Protein AF-A0A920V7F6-F1 (afdb_monomer_lite)

Secondary structure (DSSP, 8-state):
-----PPPHHHHHHHHHHHHHHHHHHHHHT--SGGGGEEE-TTSSS-EEE-GGGHHHHHHHHHHHHHHHHHHH--STTGGGS---

Sequence (85 aa):
MEMHFGMRPSVKLITQVFLAFASVFFLFSSILSPIETELVIPYTNNLTLQMGWLFVPFSIFVIVGSSNAVNLTDGLDGLAIMPQL

pLDDT: mean 87.63, std 14.82, range [49.19, 98.44]

Foldseek 3Di:
DDDDDDDDVVVVLVVLLVVQLVVLVVQLVVDPDQVSQWDADPPDPRDTDRCVVVSRVVSSCCRSVVVVVLVVQCPPPQPSPDDPD

Radius of gyration: 17.33 Å; chains: 1; bounding box: 37×37×50 Å

Structure (mmCIF, N/CA/C/O backbone):
data_AF-A0A920V7F6-F1
#
_entry.id   AF-A0A920V7F6-F1
#
loop_
_atom_site.group_PDB
_atom_site.id
_atom_site.type_symbol
_atom_site.label_atom_id
_atom_site.label_alt_id
_atom_site.label_comp_id
_atom_site.label_asym_id
_atom_site.label_entity_id
_atom_site.label_seq_id
_atom_site.pdbx_PDB_ins_code
_atom_site.Cartn_x
_atom_site.Cartn_y
_atom_site.Cartn_z
_atom_site.occupancy
_atom_site.B_iso_or_equiv
_atom_site.auth_seq_id
_atom_site.auth_comp_id
_atom_site.auth_asym_id
_atom_site.auth_atom_id
_atom_site.pdbx_PDB_model_num
ATOM 1 N N . MET A 1 1 ? 19.180 13.253 -31.999 1.00 49.19 1 MET A N 1
ATOM 2 C CA . MET A 1 1 ? 18.179 13.024 -30.941 1.00 49.19 1 MET A CA 1
ATOM 3 C C . MET A 1 1 ? 18.490 11.661 -30.356 1.00 49.19 1 MET A C 1
ATOM 5 O O . MET A 1 1 ? 18.260 10.661 -31.025 1.00 49.19 1 MET A O 1
ATOM 9 N N . GLU A 1 2 ? 19.155 11.623 -29.204 1.00 50.38 2 GLU A N 1
ATOM 10 C CA . GLU A 1 2 ? 19.476 10.362 -28.534 1.00 50.38 2 GLU A CA 1
ATOM 11 C C . GLU A 1 2 ? 18.184 9.795 -27.937 1.00 50.38 2 GLU A C 1
ATOM 13 O O . GLU A 1 2 ? 17.521 10.432 -27.123 1.00 50.38 2 GLU A O 1
ATOM 18 N N . MET A 1 3 ? 17.771 8.623 -28.415 1.00 56.12 3 MET A N 1
ATOM 19 C CA . MET A 1 3 ? 16.606 7.912 -27.898 1.00 56.12 3 MET A CA 1
ATOM 20 C C . MET A 1 3 ? 17.003 7.240 -26.584 1.00 56.12 3 MET A C 1
ATOM 22 O O . MET A 1 3 ? 17.579 6.152 -26.585 1.00 56.12 3 MET A O 1
ATOM 26 N N . HIS A 1 4 ? 16.709 7.880 -25.454 1.00 59.59 4 HIS A N 1
ATOM 27 C CA . HIS A 1 4 ? 16.820 7.223 -24.155 1.00 59.59 4 HIS A CA 1
ATOM 28 C C . HIS A 1 4 ? 15.642 6.261 -23.997 1.00 59.59 4 HIS A C 1
ATOM 30 O O . HIS A 1 4 ? 14.513 6.667 -23.724 1.00 59.59 4 HIS A O 1
ATOM 36 N N . PHE A 1 5 ? 15.893 4.969 -24.193 1.00 70.69 5 PHE A N 1
ATOM 37 C CA . PHE A 1 5 ? 14.902 3.942 -23.899 1.00 70.69 5 PHE A CA 1
ATOM 38 C C . PHE A 1 5 ? 14.644 3.913 -22.388 1.00 70.69 5 PHE A C 1
ATOM 40 O O . PHE A 1 5 ? 15.531 3.591 -21.598 1.00 70.69 5 PHE A O 1
ATOM 47 N N . GLY A 1 6 ? 13.425 4.276 -21.987 1.00 80.44 6 GLY A N 1
ATOM 48 C CA . GLY A 1 6 ? 12.984 4.179 -20.600 1.00 80.44 6 GLY A CA 1
ATOM 49 C C . GLY A 1 6 ? 12.952 2.731 -20.105 1.00 80.44 6 GLY A C 1
ATOM 50 O O . GLY A 1 6 ? 12.903 1.774 -20.883 1.00 80.44 6 GLY A O 1
ATOM 51 N N . MET A 1 7 ? 12.956 2.558 -18.783 1.00 87.00 7 MET A N 1
ATOM 52 C CA . MET A 1 7 ? 12.803 1.240 -18.166 1.00 87.00 7 MET A CA 1
ATOM 53 C C . MET A 1 7 ? 11.489 0.586 -18.617 1.00 87.00 7 MET A C 1
ATOM 55 O O . MET A 1 7 ? 10.446 1.239 -18.673 1.00 87.00 7 MET A O 1
ATOM 59 N N . ARG A 1 8 ? 11.519 -0.722 -18.903 1.00 92.00 8 ARG A N 1
ATOM 60 C CA . ARG A 1 8 ? 10.312 -1.483 -19.268 1.00 92.00 8 ARG A CA 1
ATOM 61 C C . ARG A 1 8 ? 9.238 -1.312 -18.175 1.00 92.00 8 ARG A C 1
ATOM 63 O O . ARG A 1 8 ? 9.558 -1.558 -17.009 1.00 92.00 8 ARG A O 1
ATOM 70 N N . PRO A 1 9 ? 7.974 -0.988 -18.515 1.00 89.12 9 PRO A N 1
ATOM 71 C CA . PRO A 1 9 ? 6.918 -0.748 -17.523 1.00 89.12 9 PRO A CA 1
ATOM 72 C C . PRO A 1 9 ? 6.732 -1.892 -16.521 1.00 89.12 9 PRO A C 1
ATOM 74 O O . PRO A 1 9 ? 6.560 -1.655 -15.330 1.00 89.12 9 PRO A O 1
ATOM 77 N N . SER A 1 10 ? 6.855 -3.142 -16.974 1.00 91.94 10 SER A N 1
ATOM 78 C CA . SER A 1 10 ? 6.770 -4.318 -16.103 1.00 91.94 10 SER A CA 1
ATOM 79 C C . SER A 1 10 ? 7.897 -4.371 -15.068 1.00 91.94 10 SER A C 1
ATOM 81 O O . SER A 1 10 ? 7.652 -4.737 -13.926 1.00 91.94 10 SER A O 1
ATOM 83 N N . VAL A 1 11 ? 9.122 -3.978 -15.437 1.00 95.25 11 VAL A N 1
ATOM 84 C CA . VAL A 1 11 ? 10.269 -3.953 -14.511 1.00 95.25 11 VAL A CA 1
ATOM 85 C C . VAL A 1 11 ? 10.076 -2.854 -13.467 1.00 95.25 11 VAL A C 1
ATOM 87 O O . VAL A 1 11 ? 10.292 -3.101 -12.281 1.00 95.25 11 VAL A O 1
ATOM 90 N N . LYS A 1 12 ? 9.588 -1.677 -13.887 1.00 93.44 12 LYS A N 1
ATOM 91 C CA . LYS A 1 12 ? 9.211 -0.584 -12.977 1.00 93.44 12 LYS A CA 1
ATOM 92 C C . LYS A 1 12 ? 8.156 -1.053 -11.970 1.00 93.44 12 LYS A C 1
ATOM 94 O O . LYS A 1 12 ? 8.366 -0.911 -10.769 1.00 93.44 12 LYS A O 1
ATOM 99 N N . LEU A 1 13 ? 7.074 -1.671 -12.449 1.00 95.44 13 LEU A N 1
ATOM 100 C CA . LEU A 1 13 ? 5.978 -2.135 -11.598 1.00 95.44 13 LEU A CA 1
ATOM 101 C C . LEU A 1 13 ? 6.422 -3.232 -10.619 1.00 95.44 13 LEU A C 1
ATOM 103 O O . LEU A 1 13 ? 6.115 -3.145 -9.435 1.00 95.44 13 LEU A O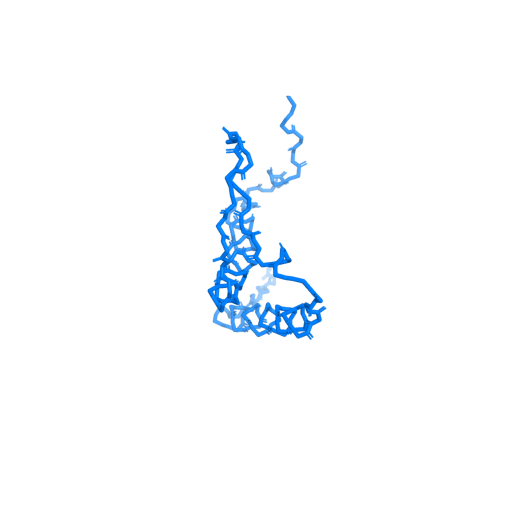 1
ATOM 107 N N . ILE A 1 14 ? 7.178 -4.235 -11.080 1.00 97.44 14 ILE A N 1
ATOM 108 C CA . ILE A 1 14 ? 7.691 -5.312 -10.213 1.00 97.44 14 ILE A CA 1
ATOM 109 C C . ILE A 1 14 ? 8.584 -4.735 -9.114 1.00 97.44 14 ILE A C 1
ATOM 111 O O . ILE A 1 14 ? 8.444 -5.104 -7.950 1.00 97.44 14 ILE A O 1
ATOM 115 N N . THR A 1 15 ? 9.463 -3.797 -9.469 1.00 96.75 15 THR A N 1
ATOM 116 C CA . THR A 1 15 ? 10.363 -3.157 -8.503 1.00 96.75 15 THR A CA 1
ATOM 117 C C . THR A 1 15 ? 9.579 -2.339 -7.476 1.00 96.75 15 THR A C 1
ATOM 119 O O . THR A 1 15 ? 9.859 -2.432 -6.283 1.00 96.75 15 THR A O 1
ATOM 122 N N . GLN A 1 16 ? 8.556 -1.592 -7.907 1.00 97.50 16 GLN A N 1
ATOM 123 C CA . GLN A 1 16 ? 7.668 -0.844 -7.010 1.00 97.50 16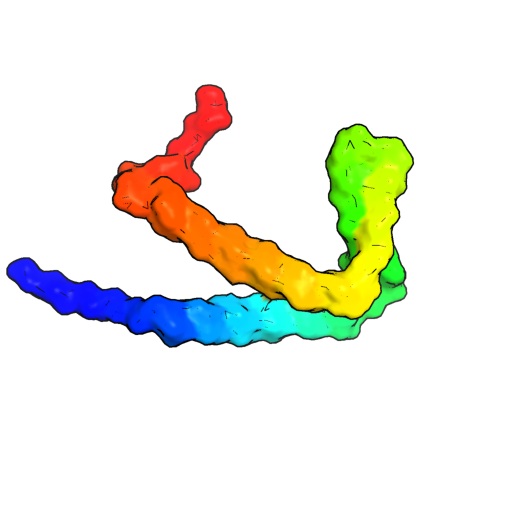 GLN A CA 1
ATOM 124 C C . GLN A 1 16 ? 6.898 -1.766 -6.057 1.00 97.50 16 GLN A C 1
ATOM 126 O O . GLN A 1 16 ? 6.860 -1.497 -4.859 1.00 97.50 16 GLN A O 1
ATOM 131 N N . VAL A 1 17 ? 6.315 -2.858 -6.562 1.00 98.19 17 VAL A N 1
ATOM 132 C CA . VAL A 1 17 ? 5.578 -3.833 -5.740 1.00 98.19 17 VAL A CA 1
ATOM 133 C C . VAL A 1 17 ? 6.506 -4.513 -4.737 1.00 98.19 17 VAL A C 1
ATOM 135 O O . VAL A 1 17 ? 6.137 -4.650 -3.575 1.00 98.19 17 VAL A O 1
ATOM 138 N N . PHE A 1 18 ? 7.714 -4.901 -5.152 1.00 98.38 18 PHE A N 1
ATOM 139 C CA . PHE A 1 18 ? 8.702 -5.504 -4.259 1.00 98.38 18 PHE A CA 1
ATOM 140 C C . PHE A 1 18 ? 9.112 -4.547 -3.134 1.00 98.38 18 PHE A C 1
ATOM 142 O O . PHE A 1 18 ? 9.111 -4.933 -1.966 1.00 98.38 18 PHE A O 1
ATOM 149 N N . LEU A 1 19 ? 9.416 -3.291 -3.474 1.00 98.25 19 LEU A N 1
ATOM 150 C CA . LEU A 1 19 ? 9.809 -2.289 -2.489 1.00 98.25 19 LEU A CA 1
ATOM 151 C C . LEU A 1 19 ? 8.655 -1.974 -1.525 1.00 98.25 19 LEU A C 1
ATOM 153 O O . LEU A 1 19 ? 8.858 -1.963 -0.314 1.00 98.25 19 LEU A O 1
ATOM 157 N N . ALA A 1 20 ? 7.436 -1.808 -2.048 1.00 98.31 20 ALA A N 1
ATOM 158 C CA . ALA A 1 20 ? 6.239 -1.603 -1.237 1.00 98.31 20 ALA A CA 1
ATOM 159 C C . ALA A 1 20 ? 5.978 -2.792 -0.302 1.00 98.31 20 ALA A C 1
ATOM 161 O O . ALA A 1 20 ? 5.701 -2.590 0.877 1.00 98.31 20 ALA A O 1
ATOM 162 N N . PHE A 1 21 ? 6.115 -4.026 -0.794 1.00 98.38 21 PHE A N 1
ATOM 163 C CA . PHE A 1 21 ? 5.984 -5.226 0.028 1.00 98.38 21 PHE A CA 1
ATOM 164 C C . PHE A 1 21 ? 7.023 -5.256 1.151 1.00 98.38 21 PHE A C 1
ATOM 166 O O . PHE A 1 21 ? 6.649 -5.472 2.299 1.00 98.38 21 PHE A O 1
ATOM 173 N N . ALA A 1 22 ? 8.299 -4.992 0.857 1.00 98.25 22 ALA A N 1
ATOM 174 C CA . ALA A 1 22 ? 9.354 -4.973 1.869 1.00 98.25 22 ALA A CA 1
ATOM 175 C C . ALA A 1 22 ? 9.087 -3.919 2.959 1.00 98.25 22 ALA A C 1
ATOM 177 O O . ALA A 1 22 ? 9.181 -4.225 4.149 1.00 98.25 22 ALA A O 1
ATOM 178 N N . SER A 1 23 ? 8.692 -2.703 2.567 1.00 97.88 23 SER A N 1
ATOM 179 C CA . SER A 1 23 ? 8.338 -1.632 3.506 1.00 97.88 23 SER A CA 1
ATOM 180 C C . SER A 1 23 ? 7.119 -1.987 4.360 1.00 97.88 23 SER A C 1
ATOM 182 O O . SER A 1 23 ? 7.162 -1.846 5.580 1.00 97.88 23 SER A O 1
ATOM 184 N N . VAL A 1 24 ? 6.041 -2.481 3.746 1.00 97.81 24 VAL A N 1
ATOM 185 C CA . VAL A 1 24 ? 4.808 -2.841 4.463 1.00 97.81 24 VAL A CA 1
ATOM 186 C C . VAL A 1 24 ? 5.024 -4.050 5.366 1.00 97.81 24 VAL A C 1
ATOM 188 O O . VAL A 1 24 ? 4.518 -4.063 6.482 1.00 97.81 24 VAL A O 1
ATOM 191 N N . PHE A 1 25 ? 5.805 -5.042 4.937 1.00 97.25 25 PHE A N 1
ATOM 192 C CA . PHE A 1 25 ? 6.153 -6.196 5.763 1.00 97.25 25 PHE A CA 1
ATOM 193 C C . PHE A 1 25 ? 6.955 -5.784 7.002 1.00 97.25 25 PHE A C 1
ATOM 195 O O . PHE A 1 25 ? 6.666 -6.254 8.103 1.00 97.25 25 PHE A O 1
ATOM 202 N N . PHE A 1 26 ? 7.921 -4.874 6.841 1.00 97.12 26 PHE A N 1
ATOM 203 C CA . PHE A 1 26 ? 8.675 -4.312 7.961 1.00 97.12 26 PHE A CA 1
ATOM 204 C C . PHE A 1 26 ? 7.762 -3.578 8.954 1.00 97.12 26 PHE A C 1
ATOM 206 O O . PHE A 1 26 ? 7.837 -3.835 10.156 1.00 97.12 26 PHE A O 1
ATOM 213 N N . LEU A 1 27 ? 6.860 -2.721 8.459 1.00 95.81 27 LEU A N 1
ATOM 214 C CA . LEU A 1 27 ? 5.891 -2.012 9.301 1.00 95.81 27 LEU A CA 1
ATOM 215 C C . LEU A 1 27 ? 4.945 -2.979 10.015 1.00 95.81 27 LEU A C 1
ATOM 217 O O . LEU A 1 27 ? 4.778 -2.888 11.225 1.00 95.81 27 LEU A O 1
ATOM 221 N N . PHE A 1 28 ? 4.382 -3.946 9.288 1.00 95.50 28 PHE A N 1
ATOM 222 C CA . PHE A 1 28 ? 3.445 -4.921 9.841 1.00 95.50 28 PHE A CA 1
ATOM 223 C C . PHE A 1 28 ? 4.100 -5.818 10.903 1.00 95.50 28 PHE A C 1
ATOM 225 O O . PHE A 1 28 ? 3.479 -6.166 11.900 1.00 95.50 28 PHE A O 1
ATOM 232 N N . SER A 1 29 ? 5.381 -6.149 10.735 1.00 95.19 29 SER A N 1
ATOM 233 C CA . SER A 1 29 ? 6.145 -6.913 11.732 1.00 95.19 29 SER A CA 1
ATOM 234 C C . SER A 1 29 ? 6.517 -6.092 12.972 1.00 95.19 29 SER A C 1
ATOM 236 O O . SER A 1 29 ? 6.910 -6.669 13.982 1.00 95.19 29 SER A O 1
ATOM 238 N N . SER A 1 30 ? 6.408 -4.763 12.897 1.00 96.00 30 SER A N 1
ATOM 239 C CA . SER A 1 30 ? 6.754 -3.832 13.978 1.00 96.00 30 SER A CA 1
ATOM 240 C C . SER A 1 30 ? 5.537 -3.362 14.782 1.00 96.00 30 SER A C 1
ATOM 242 O O . SER A 1 30 ? 5.688 -2.501 15.643 1.00 96.00 30 SER A O 1
ATOM 244 N N . ILE A 1 31 ? 4.347 -3.914 14.513 1.00 95.62 31 ILE A N 1
ATOM 245 C CA . ILE A 1 31 ? 3.104 -3.552 15.202 1.00 95.62 31 ILE A CA 1
ATOM 246 C C . ILE A 1 31 ? 3.1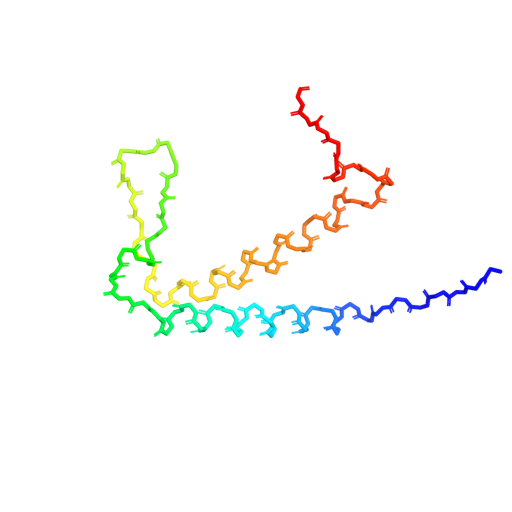79 -3.950 16.681 1.00 95.62 31 ILE A C 1
ATOM 248 O O . ILE A 1 31 ? 3.430 -5.109 17.020 1.00 95.62 31 ILE A O 1
ATOM 252 N N . LEU A 1 32 ? 2.894 -2.992 17.558 1.00 96.00 32 LEU A N 1
ATOM 253 C CA . LEU A 1 32 ? 2.806 -3.151 19.010 1.00 96.00 32 LEU A CA 1
ATOM 254 C C . LEU A 1 32 ? 1.359 -3.082 19.515 1.00 96.00 32 LEU A C 1
ATOM 256 O O . LEU A 1 32 ? 1.074 -3.555 20.617 1.00 96.00 32 LEU A O 1
ATOM 260 N N . SER A 1 33 ? 0.445 -2.496 18.737 1.00 94.56 33 SER A N 1
ATOM 261 C CA . SER A 1 33 ? -0.960 -2.329 19.119 1.00 94.56 33 SER A CA 1
ATOM 262 C C . SER A 1 33 ? -1.905 -2.486 17.920 1.00 94.56 33 SER A C 1
ATOM 264 O O . SER A 1 33 ? -1.573 -2.037 16.823 1.00 94.56 33 SER A O 1
ATOM 266 N N . PRO A 1 34 ? -3.120 -3.049 18.099 1.00 89.56 34 PRO A N 1
ATOM 267 C CA . PRO A 1 34 ? -4.098 -3.183 17.016 1.00 89.56 34 PRO A CA 1
ATOM 268 C C . PRO A 1 34 ? -4.402 -1.870 16.280 1.00 89.56 34 PRO A C 1
ATOM 270 O O . PRO A 1 34 ? -4.613 -1.898 15.065 1.00 89.56 34 PRO A O 1
ATOM 273 N N . ILE A 1 35 ? -4.344 -0.733 16.983 1.00 93.19 35 ILE A N 1
ATOM 274 C CA . ILE A 1 35 ? -4.657 0.596 16.437 1.00 93.19 35 ILE A CA 1
ATOM 275 C C . ILE A 1 35 ? -3.792 0.978 15.226 1.00 93.19 35 ILE A C 1
ATOM 277 O O . ILE A 1 35 ? -4.216 1.744 14.369 1.00 93.19 35 ILE A O 1
ATOM 281 N N . GLU A 1 36 ? -2.594 0.405 15.097 1.00 94.62 36 GLU A N 1
ATOM 282 C CA . GLU A 1 36 ? -1.665 0.700 13.997 1.00 94.62 36 GLU A CA 1
ATOM 283 C C . GLU A 1 36 ? -2.121 0.119 12.648 1.00 94.62 36 GLU A C 1
ATOM 285 O O . GLU A 1 36 ? -1.584 0.474 11.601 1.00 94.62 36 GLU A O 1
ATOM 290 N N . THR A 1 37 ? -3.137 -0.749 12.658 1.00 96.44 37 THR A N 1
ATOM 291 C CA . THR A 1 37 ? -3.782 -1.279 11.442 1.00 96.44 37 THR A CA 1
ATOM 292 C C . THR A 1 37 ? -5.222 -0.802 11.283 1.00 96.44 37 THR A C 1
ATOM 294 O O . THR A 1 37 ? -5.980 -1.368 10.492 1.00 96.44 37 THR A O 1
ATOM 297 N N . GLU A 1 38 ? -5.628 0.227 12.023 1.00 96.44 38 GLU A N 1
ATOM 298 C CA . GLU A 1 38 ? -6.934 0.849 11.849 1.00 96.44 38 GLU A CA 1
ATOM 299 C C . GLU A 1 38 ? -6.930 1.828 10.669 1.00 96.44 38 GLU A C 1
ATOM 301 O O . GLU A 1 38 ? -6.089 2.721 10.562 1.00 96.44 38 GLU A O 1
ATOM 306 N N . LEU A 1 39 ? -7.909 1.681 9.777 1.00 96.50 39 LEU A N 1
ATOM 307 C CA . LEU A 1 39 ? -8.205 2.661 8.743 1.00 96.50 39 LEU A CA 1
ATOM 308 C C . LEU A 1 39 ? -9.190 3.688 9.304 1.00 96.50 39 LEU A C 1
ATOM 310 O O . LEU A 1 39 ? -10.362 3.384 9.527 1.00 96.50 39 LEU A O 1
ATOM 314 N N . VAL A 1 40 ? -8.712 4.910 9.511 1.00 95.56 40 VAL A N 1
ATOM 315 C CA . VAL A 1 40 ? -9.539 6.031 9.965 1.00 95.56 40 VAL A CA 1
ATOM 316 C C . VAL A 1 40 ? -10.380 6.556 8.805 1.00 95.56 40 VAL A C 1
ATOM 318 O O . VAL A 1 40 ? -9.840 6.910 7.755 1.00 95.56 40 VAL A O 1
ATOM 321 N N . ILE A 1 41 ? -11.699 6.646 8.994 1.00 96.19 41 ILE A N 1
ATOM 322 C CA . ILE A 1 41 ? -12.597 7.230 7.996 1.00 96.19 41 ILE A CA 1
ATOM 323 C C . ILE A 1 41 ? -12.757 8.729 8.283 1.00 96.19 41 ILE A C 1
ATOM 325 O O . ILE A 1 41 ? -13.302 9.098 9.330 1.00 96.19 41 ILE A O 1
ATOM 329 N N . PRO A 1 42 ? -12.305 9.620 7.384 1.00 93.75 42 PRO A N 1
ATOM 330 C CA . PRO A 1 42 ? -12.387 11.056 7.617 1.00 93.75 42 PRO A CA 1
ATOM 331 C C . PRO A 1 42 ? -13.845 11.530 7.667 1.00 93.75 42 PRO A C 1
ATOM 333 O O . PRO A 1 42 ? -14.732 10.918 7.075 1.00 93.75 42 PRO A O 1
ATOM 336 N N . TYR A 1 43 ? -14.083 12.645 8.363 1.00 94.25 43 TYR A N 1
ATOM 337 C CA . TYR A 1 43 ? -15.410 13.265 8.528 1.00 94.25 43 TYR A CA 1
ATOM 338 C C . TYR A 1 43 ? -16.451 12.381 9.237 1.00 94.25 43 TYR A C 1
ATOM 340 O O . TYR A 1 43 ? -17.656 12.578 9.082 1.00 94.25 43 TYR A O 1
ATOM 348 N N . THR A 1 44 ? -15.991 11.425 10.044 1.00 94.06 44 THR A N 1
ATOM 349 C CA . THR A 1 44 ? -16.837 10.582 10.897 1.00 94.06 44 THR A CA 1
ATOM 350 C C . THR A 1 44 ? -16.512 10.796 12.376 1.00 94.06 44 THR A C 1
ATOM 352 O O . THR A 1 44 ? -15.449 11.307 12.726 1.00 94.06 44 THR A O 1
ATOM 355 N N . ASN A 1 45 ? -17.420 10.385 13.265 1.00 88.31 45 ASN A N 1
ATOM 356 C CA . ASN A 1 45 ? -17.228 10.451 14.718 1.00 88.31 45 ASN A CA 1
ATOM 357 C C . ASN A 1 45 ? -16.313 9.313 15.213 1.00 88.31 45 ASN A C 1
ATOM 359 O O . ASN A 1 45 ? -16.78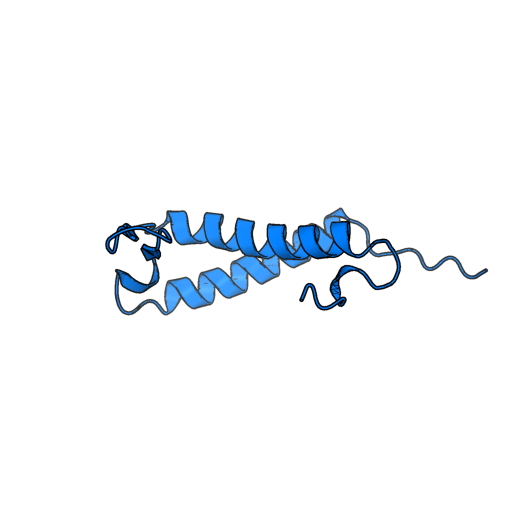1 8.409 15.901 1.00 88.31 45 ASN A O 1
ATOM 363 N N . ASN A 1 46 ? -15.027 9.346 14.845 1.00 88.56 46 ASN A N 1
ATOM 364 C CA . ASN A 1 46 ? -14.025 8.314 15.159 1.00 88.56 46 ASN A CA 1
ATOM 365 C C . ASN A 1 46 ? -14.395 6.913 14.647 1.00 88.56 46 ASN A C 1
ATOM 367 O O . ASN A 1 46 ? -14.103 5.912 15.300 1.00 88.56 46 ASN A O 1
ATOM 371 N N . LEU A 1 47 ? -15.042 6.826 13.480 1.00 94.81 47 LEU A N 1
ATOM 372 C CA . LEU A 1 47 ? -15.242 5.530 12.847 1.00 94.81 47 LEU A CA 1
ATOM 373 C C . LEU A 1 47 ? -13.900 5.057 12.286 1.00 94.81 47 LEU A C 1
ATOM 375 O O . LEU A 1 47 ? -13.349 5.654 11.356 1.00 94.81 47 LEU A O 1
ATOM 379 N N . THR A 1 48 ? -13.399 3.967 12.848 1.00 95.38 48 THR A N 1
ATOM 380 C CA . THR A 1 48 ? -12.219 3.275 12.351 1.00 95.38 48 THR A CA 1
ATOM 381 C C . THR A 1 48 ? -12.583 1.857 11.935 1.00 95.38 48 THR A C 1
ATOM 383 O O . THR A 1 48 ? -13.505 1.237 12.472 1.00 95.38 48 THR A O 1
ATOM 386 N N . LEU A 1 49 ? -11.892 1.356 10.914 1.00 95.69 49 LEU A N 1
ATOM 387 C CA . LEU A 1 49 ? -12.024 -0.018 10.449 1.00 95.69 49 LEU A CA 1
ATOM 388 C C . LEU A 1 49 ? -10.736 -0.772 10.767 1.00 95.69 49 LEU A C 1
ATOM 390 O O . LEU A 1 49 ? -9.682 -0.464 10.214 1.00 95.69 49 LEU A O 1
ATOM 394 N N . GLN A 1 50 ? -10.821 -1.791 11.618 1.00 96.19 50 GLN A N 1
ATOM 395 C CA . GLN A 1 50 ? -9.695 -2.678 11.891 1.00 96.19 50 GLN A CA 1
ATOM 396 C C . GLN A 1 50 ? -9.360 -3.503 10.638 1.00 96.19 50 GLN A C 1
ATOM 398 O O . GLN A 1 50 ? -10.125 -4.389 10.254 1.00 96.19 50 GLN A O 1
ATOM 403 N N . MET A 1 51 ? -8.214 -3.245 10.003 1.00 96.56 51 MET A N 1
ATOM 404 C CA . MET A 1 51 ? -7.852 -3.909 8.742 1.00 96.56 51 MET A CA 1
ATOM 405 C C . MET A 1 51 ? -7.251 -5.302 8.961 1.00 96.56 51 MET A C 1
ATOM 407 O O . MET A 1 51 ? -7.404 -6.187 8.116 1.00 96.56 51 MET A O 1
ATOM 411 N N . GLY A 1 52 ? -6.538 -5.509 10.074 1.00 92.62 52 GLY A N 1
ATOM 412 C CA . GLY A 1 52 ? -5.812 -6.753 10.337 1.00 92.62 52 GLY A CA 1
ATOM 413 C C . GLY A 1 52 ? -4.913 -7.133 9.154 1.00 92.62 52 GLY A C 1
ATOM 414 O O . GLY A 1 52 ? -4.157 -6.310 8.648 1.00 92.62 52 GLY A O 1
ATOM 415 N N . TRP A 1 53 ? -5.041 -8.363 8.651 1.00 92.88 53 TRP A N 1
ATOM 416 C CA . TRP A 1 53 ? -4.265 -8.848 7.502 1.00 92.88 53 TRP A CA 1
ATOM 417 C C . 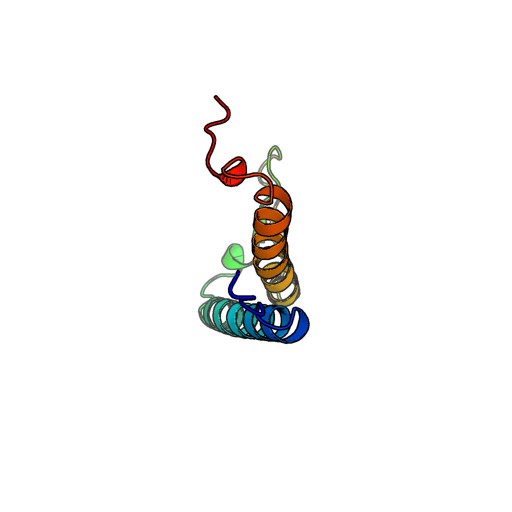TRP A 1 53 ? -4.534 -8.094 6.193 1.00 92.88 53 TRP A C 1
ATOM 419 O O . TRP A 1 53 ? -3.650 -8.043 5.337 1.00 92.88 53 TRP A O 1
ATOM 429 N N . LEU A 1 54 ? -5.711 -7.474 6.031 1.00 96.38 54 LEU A N 1
ATOM 430 C CA . LEU A 1 54 ? -6.044 -6.686 4.838 1.00 96.38 54 LEU A CA 1
ATOM 431 C C . LEU A 1 54 ? -5.169 -5.428 4.718 1.00 96.38 54 LEU A C 1
ATOM 433 O O . LEU A 1 54 ? -5.001 -4.902 3.618 1.00 96.38 54 LEU A O 1
ATOM 437 N N . PHE A 1 55 ? -4.558 -4.986 5.823 1.00 96.75 55 PHE A N 1
ATOM 438 C CA . PHE A 1 55 ? -3.622 -3.866 5.852 1.00 96.75 55 PHE 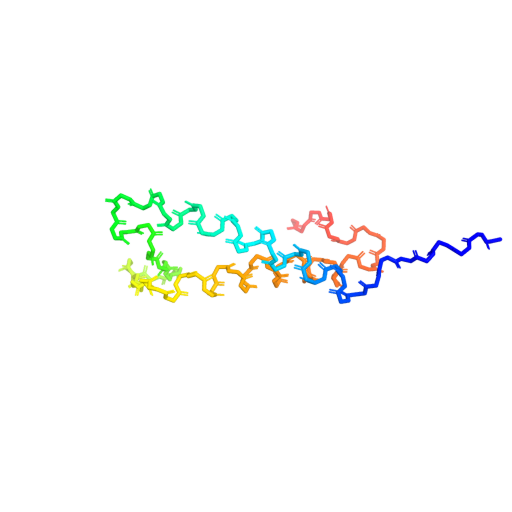A CA 1
ATOM 439 C C . PHE A 1 55 ? -2.479 -4.041 4.848 1.00 96.75 55 PHE A C 1
ATOM 441 O O . PHE A 1 55 ? -2.090 -3.078 4.188 1.00 96.75 55 PHE A O 1
ATOM 448 N N . VAL A 1 56 ? -1.966 -5.267 4.695 1.00 96.62 56 VAL A N 1
ATOM 449 C CA . VAL A 1 56 ? -0.805 -5.557 3.845 1.00 96.62 56 VAL A CA 1
ATOM 450 C C . VAL A 1 56 ? -1.107 -5.336 2.355 1.00 96.62 56 VAL A C 1
ATOM 452 O O . VAL A 1 56 ? -0.479 -4.461 1.753 1.00 96.62 56 VAL A O 1
ATOM 455 N N . PRO A 1 57 ? -2.064 -6.052 1.727 1.00 97.56 57 PRO A N 1
ATOM 456 C CA . PRO A 1 57 ? -2.374 -5.839 0.314 1.00 97.56 57 PRO A CA 1
ATOM 457 C C . PRO A 1 57 ? -2.941 -4.438 0.042 1.00 97.56 57 PRO A C 1
ATOM 459 O O . PRO A 1 57 ? -2.643 -3.866 -1.006 1.00 97.56 57 PRO A O 1
ATOM 462 N N . PHE A 1 58 ? -3.697 -3.855 0.981 1.00 98.06 58 PHE A N 1
ATOM 463 C CA . PHE A 1 58 ? -4.219 -2.495 0.842 1.00 98.06 58 PHE A CA 1
ATOM 464 C C . PHE A 1 58 ? -3.098 -1.450 0.812 1.00 98.06 58 PHE A C 1
ATOM 466 O O . PHE A 1 58 ? -3.049 -0.629 -0.102 1.00 98.06 58 PHE A O 1
ATOM 473 N N . SER A 1 59 ? -2.155 -1.511 1.756 1.00 97.94 59 SER A N 1
ATOM 474 C CA . SER A 1 59 ? -1.030 -0.572 1.814 1.00 97.94 59 SER A CA 1
ATOM 475 C C . SER A 1 59 ? -0.143 -0.671 0.575 1.00 97.94 59 SER A C 1
ATOM 477 O O . SER A 1 59 ? 0.241 0.351 0.010 1.00 97.94 59 SER A O 1
ATOM 479 N N . ILE A 1 60 ? 0.129 -1.888 0.090 1.00 98.44 60 ILE A N 1
ATOM 480 C CA . ILE A 1 60 ? 0.886 -2.092 -1.156 1.00 98.44 60 ILE A CA 1
ATOM 481 C C . ILE A 1 60 ? 0.156 -1.447 -2.340 1.00 98.44 60 ILE A C 1
ATOM 483 O O . ILE A 1 60 ? 0.779 -0.729 -3.124 1.00 98.44 60 ILE A O 1
ATOM 487 N N . PHE A 1 61 ? -1.158 -1.659 -2.454 1.00 98.38 61 PHE A N 1
ATOM 488 C CA . PHE A 1 61 ? -1.971 -1.041 -3.500 1.00 98.38 61 PHE A CA 1
ATOM 489 C C . PHE A 1 61 ? -1.929 0.491 -3.431 1.00 98.38 61 PHE A C 1
ATOM 491 O O . PHE A 1 61 ? -1.718 1.131 -4.458 1.00 98.38 61 PHE A O 1
ATOM 498 N N . VAL A 1 62 ? -2.065 1.085 -2.242 1.00 98.00 62 VAL A N 1
ATOM 499 C CA . VAL A 1 62 ? -2.018 2.546 -2.060 1.00 98.00 62 VAL A CA 1
ATOM 500 C C . VAL A 1 62 ? -0.643 3.114 -2.422 1.00 98.00 62 VAL A C 1
ATOM 502 O O . VAL A 1 62 ? -0.566 4.110 -3.143 1.00 98.00 62 VAL A O 1
ATOM 505 N N . ILE A 1 63 ? 0.449 2.479 -1.988 1.00 98.00 63 ILE A N 1
ATOM 506 C CA . ILE A 1 63 ? 1.821 2.933 -2.277 1.00 98.00 63 ILE A CA 1
ATOM 507 C C . ILE A 1 63 ? 2.107 2.872 -3.783 1.00 98.00 63 ILE A C 1
ATOM 509 O O . ILE A 1 63 ? 2.531 3.860 -4.387 1.00 98.00 63 ILE A O 1
ATOM 513 N N . VAL A 1 64 ? 1.853 1.724 -4.416 1.00 97.94 64 VAL A N 1
ATOM 514 C CA . VAL A 1 64 ? 2.117 1.545 -5.852 1.00 97.94 64 VAL A CA 1
ATOM 515 C C . VAL A 1 64 ? 1.154 2.396 -6.684 1.00 97.94 64 VAL A C 1
ATOM 517 O O . VAL A 1 64 ? 1.575 3.041 -7.646 1.00 97.94 64 VAL A O 1
ATOM 520 N N . GLY A 1 65 ? -0.122 2.438 -6.303 1.00 97.00 65 GLY A N 1
ATOM 521 C CA . GLY A 1 65 ? -1.162 3.214 -6.970 1.00 97.00 65 GLY A CA 1
ATOM 522 C C . GLY A 1 65 ? -0.871 4.710 -6.948 1.00 97.00 65 GLY A C 1
ATOM 523 O O . GLY A 1 65 ? -0.868 5.332 -8.006 1.00 97.00 65 GLY A O 1
ATOM 524 N N . SER A 1 66 ? -0.541 5.278 -5.785 1.00 96.00 66 SER A N 1
ATOM 525 C CA . SER A 1 66 ? -0.194 6.703 -5.662 1.00 96.00 66 SER A CA 1
ATOM 526 C C . SER A 1 66 ? 1.065 7.069 -6.456 1.00 96.00 66 SER A C 1
ATOM 528 O O . SER A 1 66 ? 1.052 8.053 -7.194 1.00 96.00 66 SER A O 1
ATOM 530 N N . SER A 1 67 ? 2.118 6.242 -6.403 1.00 94.12 67 SER A N 1
ATOM 531 C CA . SER A 1 67 ? 3.352 6.463 -7.175 1.00 94.12 67 SER A CA 1
ATOM 532 C C . SER A 1 67 ? 3.105 6.506 -8.689 1.00 94.12 67 SER A C 1
ATOM 534 O O . SER A 1 67 ? 3.710 7.312 -9.399 1.00 94.12 67 SER A O 1
ATOM 536 N N . ASN A 1 68 ? 2.204 5.658 -9.194 1.00 92.50 68 ASN A N 1
ATOM 537 C CA . ASN A 1 68 ? 1.833 5.659 -10.608 1.00 92.50 68 ASN A CA 1
ATOM 538 C C . ASN A 1 68 ? 0.837 6.778 -10.947 1.00 92.50 68 ASN A C 1
ATOM 540 O O . ASN A 1 68 ? 0.978 7.387 -12.002 1.00 92.50 68 ASN A O 1
ATOM 544 N N . ALA A 1 69 ? -0.110 7.099 -10.061 1.00 91.81 69 ALA A N 1
ATOM 545 C CA . ALA A 1 69 ? -1.075 8.179 -10.263 1.00 91.81 69 ALA A CA 1
ATOM 546 C C . ALA A 1 69 ? -0.385 9.540 -10.433 1.00 91.81 69 ALA A C 1
ATOM 548 O O . ALA A 1 69 ? -0.687 10.246 -11.390 1.00 91.81 69 ALA A O 1
ATOM 549 N N . VAL A 1 70 ? 0.601 9.859 -9.585 1.00 87.88 70 VAL A N 1
ATOM 550 C CA . VAL A 1 70 ? 1.391 11.099 -9.712 1.00 87.88 70 VAL A CA 1
ATOM 551 C C . VAL A 1 70 ? 2.108 11.155 -11.062 1.00 87.88 70 VAL A C 1
ATOM 553 O O . VAL A 1 70 ? 2.049 12.166 -11.752 1.00 87.88 70 VAL A O 1
ATOM 556 N N . ASN A 1 71 ? 2.730 10.051 -11.487 1.00 85.19 71 ASN A N 1
ATOM 557 C CA . ASN A 1 71 ? 3.434 9.984 -12.770 1.00 85.19 71 ASN A CA 1
ATOM 558 C C . ASN A 1 71 ? 2.489 10.129 -13.979 1.00 85.19 71 ASN A C 1
ATOM 560 O O . ASN A 1 71 ? 2.902 10.651 -15.009 1.00 85.19 71 ASN A O 1
ATOM 564 N N . LEU A 1 72 ? 1.230 9.693 -13.851 1.00 86.06 72 LEU A N 1
ATOM 565 C CA . LEU A 1 72 ? 0.198 9.879 -14.875 1.00 86.06 72 LEU A CA 1
ATOM 566 C C . LEU A 1 72 ? -0.286 11.331 -14.953 1.00 86.06 72 LEU A C 1
ATOM 568 O O . LEU A 1 72 ? -0.629 11.794 -16.038 1.00 86.06 72 LEU A O 1
ATOM 572 N N . THR A 1 73 ? -0.309 12.050 -13.829 1.00 85.44 73 THR A N 1
ATOM 573 C CA . THR A 1 73 ? -0.744 13.455 -13.779 1.00 85.44 73 THR A CA 1
ATOM 574 C C . THR A 1 73 ? 0.373 14.459 -14.070 1.00 85.44 73 THR A C 1
ATOM 576 O O . THR A 1 73 ? 0.077 15.592 -14.431 1.00 85.44 73 THR A O 1
ATOM 579 N N . ASP A 1 74 ? 1.642 14.057 -13.952 1.00 76.00 74 ASP A N 1
ATOM 580 C CA . ASP A 1 74 ? 2.823 14.916 -14.164 1.00 76.00 74 ASP A CA 1
ATOM 581 C C . ASP A 1 74 ? 3.338 14.927 -15.620 1.00 76.00 74 ASP A C 1
ATOM 583 O O . ASP A 1 74 ? 4.368 15.514 -15.929 1.00 76.00 74 ASP A O 1
ATOM 587 N N . GLY A 1 75 ? 2.634 14.271 -16.549 1.00 70.00 75 GLY A N 1
ATOM 588 C CA . GLY A 1 75 ? 3.047 14.137 -17.956 1.00 70.00 75 GLY A CA 1
ATOM 589 C C . GLY A 1 75 ? 2.971 15.418 -18.803 1.00 70.00 75 GLY A C 1
ATOM 590 O O . GLY A 1 75 ? 3.236 15.365 -20.003 1.00 70.00 75 GLY A O 1
ATOM 591 N N . LEU A 1 76 ? 2.594 16.548 -18.202 1.00 62.91 76 LEU A N 1
ATOM 592 C CA . LEU A 1 76 ? 2.571 17.879 -18.804 1.00 62.91 76 LEU A CA 1
ATOM 593 C C . LEU A 1 76 ? 3.495 18.758 -17.946 1.00 62.91 76 LEU A C 1
ATOM 595 O O . LEU A 1 76 ? 3.125 19.071 -16.816 1.00 62.91 76 LEU A O 1
ATOM 599 N N . ASP A 1 77 ? 4.697 19.068 -18.449 1.00 64.94 77 ASP A N 1
ATOM 600 C CA . ASP A 1 77 ? 5.818 19.727 -17.747 1.00 64.94 77 ASP A CA 1
ATOM 601 C C . ASP A 1 77 ? 5.397 20.609 -16.544 1.00 64.94 77 ASP A C 1
ATOM 603 O O . ASP A 1 77 ? 5.069 21.789 -16.693 1.00 64.94 77 ASP A O 1
ATOM 607 N N . GLY A 1 78 ? 5.425 20.032 -15.333 1.00 56.88 78 GLY A N 1
ATOM 608 C CA . GLY A 1 78 ? 5.361 20.759 -14.059 1.00 56.88 78 GLY A CA 1
ATOM 609 C C . GLY A 1 78 ? 4.012 20.831 -13.333 1.00 56.88 78 GLY A C 1
ATOM 610 O O . GLY A 1 78 ? 3.941 21.509 -12.305 1.00 56.88 78 GLY A O 1
ATOM 611 N N . LEU A 1 79 ? 2.948 20.154 -13.787 1.00 56.16 79 LEU A N 1
ATOM 612 C CA . LEU A 1 79 ? 1.639 20.248 -13.114 1.00 56.16 79 LEU A CA 1
ATOM 613 C C . LEU A 1 79 ? 1.587 19.572 -11.731 1.00 56.16 79 LEU A C 1
ATOM 615 O O . LEU A 1 79 ? 0.824 20.028 -10.879 1.00 56.16 79 LEU A O 1
ATOM 619 N N . ALA A 1 80 ? 2.411 18.551 -11.460 1.00 56.12 80 ALA A N 1
ATOM 620 C CA . ALA A 1 80 ? 2.423 17.898 -10.145 1.00 56.12 80 ALA A CA 1
ATOM 621 C C . ALA A 1 80 ? 3.071 18.746 -9.032 1.00 56.12 80 ALA A C 1
ATOM 623 O O . ALA A 1 80 ? 2.977 18.382 -7.860 1.00 56.12 80 ALA A O 1
ATOM 624 N N . ILE A 1 81 ? 3.713 19.871 -9.379 1.00 60.66 81 ILE A N 1
ATOM 625 C CA . ILE A 1 81 ? 4.416 20.758 -8.434 1.00 60.66 81 ILE A CA 1
ATOM 626 C C . ILE A 1 81 ? 3.678 22.101 -8.255 1.00 60.66 81 ILE A C 1
ATOM 628 O O . ILE A 1 81 ? 4.024 22.881 -7.369 1.00 60.66 81 ILE A O 1
ATOM 632 N N . MET A 1 82 ? 2.649 22.404 -9.058 1.00 58.56 82 MET A N 1
ATOM 633 C CA . MET A 1 82 ? 1.969 23.700 -8.952 1.00 58.56 82 MET A CA 1
ATOM 634 C C . MET A 1 82 ? 1.176 23.801 -7.636 1.00 58.56 82 MET A C 1
ATOM 636 O O . MET A 1 82 ? 0.365 22.916 -7.353 1.00 58.56 82 MET A O 1
ATOM 640 N N . PRO A 1 83 ? 1.358 24.868 -6.832 1.00 51.09 83 PRO A N 1
ATOM 641 C CA . PRO A 1 83 ? 0.525 25.093 -5.661 1.00 51.09 83 PRO A CA 1
ATOM 642 C C . PRO A 1 83 ? -0.906 25.356 -6.133 1.00 51.09 83 PRO A C 1
ATOM 644 O O . PRO A 1 83 ? -1.160 26.345 -6.816 1.00 51.09 83 PRO A O 1
ATOM 647 N N . GLN A 1 84 ? -1.838 24.475 -5.780 1.00 58.47 84 GLN A N 1
ATOM 648 C CA . GLN A 1 84 ? -3.266 24.761 -5.897 1.00 58.47 84 GLN A CA 1
ATOM 649 C C . GLN A 1 84 ? -3.693 25.477 -4.614 1.00 58.47 84 GLN A C 1
ATOM 651 O O . GLN A 1 84 ? -4.173 24.852 -3.669 1.00 58.47 84 GLN A O 1
ATOM 656 N N . LEU A 1 85 ? -3.396 26.777 -4.564 1.00 54.19 85 LEU A N 1
ATOM 657 C CA . LEU A 1 85 ? -3.995 27.732 -3.633 1.00 54.19 85 LEU A CA 1
ATOM 658 C C . LEU A 1 85 ? -5.057 28.543 -4.374 1.00 54.19 85 LEU A C 1
ATOM 660 O O . LEU A 1 85 ? -4.775 28.945 -5.525 1.00 54.19 85 LEU A O 1
#